Protein AF-A0A2I0NC18-F1 (afdb_monomer)

Radius of gyration: 15.77 Å; Cα contacts (8 Å, |Δi|>4): 149; chains: 1; bounding box: 39×38×42 Å

pLDDT: mean 94.86, std 3.62, range [79.69, 97.94]

Nearest PDB structures (foldseek):
  3bfj-assembly1_A  TM=9.612E-01  e=1.359E-07  Klebsiella pneumoniae
  7qni-assembly1_AAA  TM=9.564E-01  e=8.545E-07  Escherichia coli str. K-12 substr. MG1655
  2bl4-assembly1_A  TM=9.543E-01  e=1.630E-06  Escherichia coli
  7qnj-assembly1_BBB  TM=9.563E-01  e=1.630E-06  Escherichia coli str. K-12 substr. MG1655
  7qnf-assembly1_AAA  TM=9.568E-01  e=1.893E-06  Escherichia coli str. K-12 substr. MG1655

Foldseek 3Di:
DVVVVVVVVVVVVVVVVVCVVPPDDLLQLLLVLCCVPPVDDSVLSSLQLVLLSLVLCLVPQLQVLLVLLVVVVDDCPPHDSSVSSVSSSVVSVVVCVVVVRDNAPVVVVDDLVCLLVSLVSSLPPPSCVVDSDRDDSVNSSVSNVVRD

Mean predicted aligned error: 3.23 Å

Sequence (148 aa):
NINVRKTICEAGILASLALKFGSQGLAYAIAMVIKSVYGINQALAMSVILPYVMEFNLTTSANKLVFISKAFGDNISDISVVEAAIKAIENVRKISIENNIPQRLNELNIAEEDLLKIAKIARNYEFLHNLPRPVSREDILTILSSAY

Structure (mmCIF, N/CA/C/O backbone):
data_AF-A0A2I0NC18-F1
#
_entry.id   AF-A0A2I0NC18-F1
#
loop_
_atom_site.group_PDB
_atom_site.id
_atom_site.type_symbol
_atom_site.label_atom_id
_atom_site.label_alt_id
_atom_site.label_comp_id
_atom_site.label_asym_id
_atom_site.label_entity_id
_atom_site.label_seq_id
_atom_site.pdbx_PDB_ins_code
_atom_site.Cartn_x
_atom_site.Cartn_y
_atom_site.Cartn_z
_atom_site.occupancy
_atom_site.B_iso_or_equiv
_atom_site.auth_seq_id
_atom_site.auth_comp_id
_atom_site.auth_asym_id
_atom_site.auth_atom_id
_atom_site.pdbx_PDB_model_num
ATOM 1 N N . ASN A 1 1 ? 14.711 -19.741 9.484 1.00 86.38 1 ASN A N 1
ATOM 2 C CA . ASN A 1 1 ? 15.818 -19.683 8.506 1.00 86.38 1 ASN A CA 1
ATOM 3 C C . ASN A 1 1 ? 16.608 -18.387 8.726 1.00 86.38 1 ASN A C 1
ATOM 5 O O . ASN A 1 1 ? 16.006 -17.323 8.656 1.00 86.38 1 ASN A O 1
ATOM 9 N N . ILE A 1 2 ? 17.896 -18.455 9.094 1.00 92.75 2 ILE A N 1
ATOM 10 C CA . ILE A 1 2 ? 18.689 -17.261 9.460 1.00 92.75 2 ILE A CA 1
ATOM 11 C C . ILE A 1 2 ? 19.029 -16.374 8.257 1.00 92.75 2 ILE A C 1
ATOM 13 O O . ILE A 1 2 ? 18.997 -15.154 8.387 1.00 92.75 2 ILE A O 1
ATOM 17 N N . A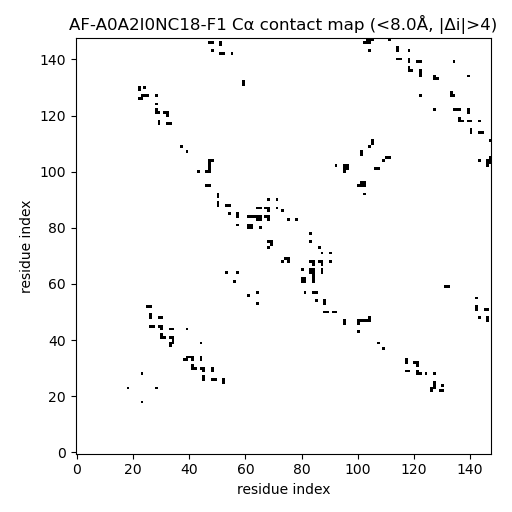SN A 1 3 ? 19.251 -16.976 7.086 1.00 95.12 3 ASN A N 1
ATOM 18 C CA . ASN A 1 3 ? 19.546 -16.243 5.857 1.00 95.12 3 ASN A CA 1
ATOM 19 C C . ASN A 1 3 ? 18.348 -15.388 5.436 1.00 95.12 3 ASN A C 1
ATOM 21 O O . ASN A 1 3 ? 18.509 -14.204 5.177 1.00 95.12 3 ASN A O 1
ATOM 25 N N . VAL A 1 4 ? 17.133 -15.947 5.502 1.00 93.75 4 VAL A N 1
ATOM 26 C CA . VAL A 1 4 ? 15.893 -15.200 5.221 1.00 93.75 4 VAL A CA 1
ATOM 27 C C . VAL A 1 4 ? 15.741 -13.995 6.151 1.00 93.75 4 VAL A C 1
ATOM 29 O O . VAL A 1 4 ? 15.440 -12.898 5.694 1.00 93.75 4 VAL A O 1
ATOM 32 N N . ARG A 1 5 ? 15.999 -14.163 7.456 1.00 92.94 5 ARG A N 1
ATOM 33 C CA . ARG A 1 5 ? 15.938 -13.043 8.409 1.00 92.94 5 ARG A CA 1
ATOM 34 C C . ARG A 1 5 ? 16.969 -11.964 8.092 1.00 92.94 5 ARG A C 1
ATOM 36 O O . ARG A 1 5 ? 16.625 -10.791 8.140 1.00 92.94 5 ARG A O 1
ATOM 43 N N . LYS A 1 6 ? 18.197 -12.354 7.736 1.00 96.62 6 LYS A N 1
ATOM 44 C CA . LYS A 1 6 ? 19.245 -11.413 7.325 1.00 96.62 6 LYS A CA 1
ATOM 45 C C . LYS A 1 6 ? 18.803 -10.594 6.108 1.00 96.62 6 LYS A C 1
ATOM 47 O O . LYS A 1 6 ? 18.863 -9.371 6.164 1.00 96.62 6 LYS A O 1
ATOM 52 N N . THR A 1 7 ? 18.274 -11.246 5.073 1.00 96.00 7 THR A N 1
ATOM 53 C CA . THR A 1 7 ? 17.771 -10.569 3.869 1.00 96.00 7 THR A CA 1
ATOM 54 C C . THR A 1 7 ? 16.607 -9.624 4.175 1.00 96.00 7 THR A C 1
ATOM 56 O O . THR A 1 7 ? 16.586 -8.505 3.674 1.00 96.00 7 THR A O 1
ATOM 59 N N . ILE A 1 8 ? 15.663 -10.021 5.038 1.00 94.50 8 ILE A N 1
ATOM 60 C CA . ILE A 1 8 ? 14.557 -9.143 5.461 1.00 94.50 8 ILE A CA 1
ATOM 61 C C . ILE A 1 8 ? 15.087 -7.922 6.228 1.00 94.50 8 ILE A C 1
ATOM 63 O O . ILE A 1 8 ? 14.620 -6.806 6.002 1.00 94.50 8 ILE A O 1
ATOM 67 N N . CYS A 1 9 ? 16.076 -8.101 7.108 1.00 96.06 9 CYS A N 1
ATOM 68 C CA . CYS A 1 9 ? 16.709 -6.986 7.813 1.00 96.06 9 CYS A CA 1
ATOM 69 C C . CYS A 1 9 ? 17.409 -6.020 6.846 1.00 96.06 9 CYS A C 1
ATOM 71 O O . CYS A 1 9 ? 17.217 -4.810 6.954 1.00 96.06 9 CYS A O 1
ATOM 73 N N . GLU A 1 10 ? 18.177 -6.536 5.886 1.00 96.62 10 GLU A N 1
ATOM 74 C CA . GLU A 1 10 ? 18.833 -5.728 4.849 1.00 96.62 10 GLU A CA 1
ATOM 75 C C . GLU A 1 10 ? 17.804 -4.954 4.013 1.00 96.62 10 GLU A C 1
ATOM 77 O O . GLU A 1 10 ? 17.944 -3.744 3.827 1.00 96.62 10 GLU A O 1
ATOM 82 N N . ALA A 1 11 ? 16.721 -5.615 3.593 1.00 94.94 11 ALA A N 1
ATOM 83 C CA . ALA A 1 11 ? 15.621 -4.979 2.874 1.00 94.94 11 ALA A CA 1
ATOM 84 C C . ALA A 1 11 ? 14.965 -3.853 3.692 1.00 94.94 11 ALA A C 1
ATOM 86 O O . ALA A 1 11 ? 14.735 -2.763 3.168 1.00 94.94 11 ALA A O 1
ATOM 87 N N . GLY A 1 12 ? 14.716 -4.075 4.987 1.00 94.62 12 GLY A N 1
ATOM 88 C CA . GLY A 1 12 ? 14.152 -3.061 5.882 1.00 94.62 12 GLY A CA 1
ATOM 89 C C . GLY A 1 12 ? 15.051 -1.829 6.042 1.00 94.62 12 GLY A C 1
ATOM 90 O O . GLY A 1 12 ? 14.558 -0.696 6.058 1.00 94.62 12 GLY A O 1
ATOM 91 N N . ILE A 1 13 ? 16.373 -2.026 6.103 1.00 96.00 13 ILE A N 1
ATOM 92 C CA . ILE A 1 13 ? 17.351 -0.930 6.167 1.00 96.00 13 ILE A CA 1
ATOM 93 C C . ILE A 1 13 ? 17.332 -0.122 4.867 1.00 96.00 13 ILE A C 1
ATOM 95 O O . ILE A 1 13 ? 17.241 1.106 4.912 1.00 96.00 13 ILE A O 1
ATOM 99 N N . LEU A 1 14 ? 17.371 -0.795 3.713 1.00 95.31 14 LEU A N 1
ATOM 100 C CA . LEU A 1 14 ? 17.335 -0.135 2.405 1.00 95.31 14 LEU A CA 1
ATOM 101 C C . LEU A 1 14 ? 16.031 0.645 2.197 1.00 95.31 14 LEU A C 1
ATOM 103 O O . LEU A 1 14 ? 16.070 1.791 1.750 1.00 95.31 14 LEU A O 1
ATOM 107 N N . ALA A 1 15 ? 14.889 0.073 2.589 1.00 92.62 15 ALA A N 1
ATOM 108 C CA . ALA A 1 15 ? 13.597 0.753 2.535 1.00 92.62 15 ALA A CA 1
ATOM 109 C C . ALA A 1 15 ? 13.571 2.005 3.429 1.00 92.62 15 ALA A C 1
ATOM 111 O O . ALA A 1 15 ? 13.123 3.068 3.000 1.00 92.62 15 ALA A O 1
ATOM 112 N N . SER A 1 16 ? 14.113 1.912 4.647 1.00 91.62 16 SER A N 1
ATOM 113 C CA . SER A 1 16 ? 14.201 3.0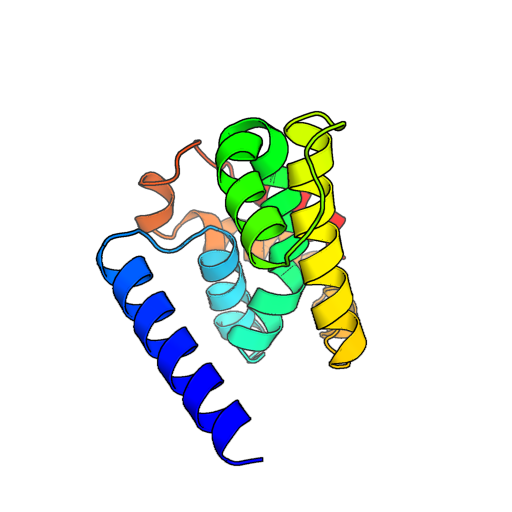51 5.573 1.00 91.62 16 SER A CA 1
ATOM 114 C C . SER A 1 16 ? 15.110 4.161 5.038 1.00 91.62 16 SER A C 1
ATOM 116 O O . SER A 1 16 ? 14.786 5.343 5.153 1.00 91.62 16 SER A O 1
ATOM 118 N N . LEU A 1 17 ? 16.231 3.794 4.411 1.00 94.50 17 LEU A N 1
ATOM 119 C CA . LEU A 1 17 ? 17.132 4.747 3.770 1.00 94.50 17 LEU A CA 1
ATOM 120 C C . LEU A 1 17 ? 16.453 5.452 2.589 1.00 94.50 17 LEU A C 1
ATOM 122 O O . LEU A 1 17 ? 16.543 6.672 2.477 1.00 94.50 17 LEU A O 1
ATOM 126 N N . ALA A 1 18 ? 15.725 4.710 1.751 1.00 91.50 18 ALA A N 1
ATOM 127 C CA . ALA A 1 18 ? 14.957 5.279 0.647 1.00 91.50 18 ALA A CA 1
ATOM 128 C C . ALA A 1 18 ? 13.881 6.258 1.146 1.00 91.50 18 ALA A C 1
ATOM 130 O O . ALA A 1 18 ? 13.756 7.356 0.607 1.00 91.50 18 ALA A O 1
ATOM 131 N N . LEU A 1 19 ? 13.155 5.911 2.215 1.00 88.06 19 LEU A N 1
ATOM 132 C CA . LEU A 1 19 ? 12.148 6.788 2.824 1.00 88.06 19 LEU A CA 1
ATOM 133 C C . LEU A 1 19 ? 12.747 8.070 3.408 1.00 88.06 19 LEU A C 1
ATOM 135 O O . LEU A 1 19 ? 12.091 9.105 3.369 1.00 88.06 19 LEU A O 1
ATOM 139 N N . LYS A 1 20 ? 13.987 8.028 3.911 1.00 87.44 20 LYS A N 1
ATOM 140 C CA . LYS A 1 20 ? 14.684 9.217 4.426 1.00 87.44 20 LYS A CA 1
ATOM 141 C C . LYS A 1 20 ? 14.953 10.261 3.337 1.00 87.44 20 LYS A C 1
ATOM 143 O O . LYS A 1 20 ? 14.930 11.452 3.628 1.00 87.44 20 LYS A O 1
ATOM 148 N N . PHE A 1 21 ? 15.235 9.817 2.114 1.00 85.88 21 PHE A N 1
ATOM 149 C CA . PHE A 1 21 ? 15.464 10.702 0.964 1.00 85.88 21 PHE A CA 1
ATOM 150 C C . PHE A 1 21 ? 14.201 10.948 0.129 1.00 85.88 21 PHE A C 1
ATOM 152 O O . PHE A 1 21 ? 14.197 11.816 -0.741 1.00 85.88 21 PHE A O 1
ATOM 159 N N . GLY A 1 22 ? 13.143 10.181 0.378 1.00 83.56 22 GLY A N 1
ATOM 160 C CA . GLY A 1 22 ? 11.825 10.358 -0.209 1.00 83.56 22 GLY A CA 1
ATOM 161 C C . GLY A 1 22 ? 10.858 11.092 0.719 1.00 83.56 22 GLY A C 1
ATOM 162 O O . GLY A 1 22 ? 11.234 11.703 1.715 1.00 83.56 22 GLY A O 1
ATOM 163 N N . SER A 1 23 ? 9.574 11.008 0.380 1.00 79.81 23 SER A N 1
ATOM 164 C CA . SER A 1 23 ? 8.480 11.443 1.245 1.00 79.81 23 SER A CA 1
ATOM 165 C C . SER A 1 23 ? 7.556 10.268 1.539 1.00 79.81 23 SER A C 1
ATOM 167 O O . SER A 1 23 ? 7.480 9.315 0.759 1.00 79.81 23 SER A O 1
ATOM 169 N N . GLN A 1 24 ? 6.849 10.339 2.665 1.00 85.69 24 GLN A N 1
ATOM 170 C CA . GLN A 1 24 ? 5.822 9.359 2.993 1.00 85.69 24 GLN A CA 1
ATOM 171 C C . GLN A 1 24 ? 4.654 9.475 2.008 1.00 85.69 24 GLN A C 1
ATOM 173 O O . GLN A 1 24 ? 4.264 10.565 1.592 1.00 85.69 24 GLN A O 1
ATOM 178 N N . GLY A 1 25 ? 4.106 8.329 1.611 1.00 91.12 25 GLY A N 1
ATOM 179 C CA . GLY A 1 25 ? 3.049 8.260 0.606 1.00 91.12 25 GLY A CA 1
ATOM 180 C C . GLY A 1 25 ? 1.636 8.371 1.178 1.00 91.12 25 GLY A C 1
ATOM 181 O O . GLY A 1 25 ? 1.409 8.347 2.389 1.00 91.12 25 GLY A O 1
ATOM 182 N N . LEU A 1 26 ? 0.655 8.390 0.276 1.00 94.62 26 LEU A N 1
ATOM 183 C CA . LEU A 1 26 ? -0.766 8.419 0.624 1.00 94.62 26 LEU A CA 1
ATOM 184 C C . LEU A 1 26 ? -1.212 7.207 1.466 1.00 94.62 26 LEU A C 1
ATOM 186 O O . LEU A 1 26 ? -1.975 7.369 2.416 1.00 94.62 26 LEU A O 1
ATOM 190 N N . ALA A 1 27 ? -0.687 6.010 1.180 1.00 95.69 27 ALA A N 1
ATOM 191 C CA . ALA A 1 27 ? -0.978 4.803 1.962 1.00 95.69 27 ALA A CA 1
ATOM 192 C C . ALA A 1 27 ? -0.574 4.954 3.441 1.00 95.69 27 ALA A C 1
ATOM 194 O O . ALA A 1 27 ? -1.310 4.539 4.334 1.00 95.69 27 ALA A O 1
ATOM 195 N N . TYR A 1 28 ? 0.564 5.606 3.703 1.00 95.69 28 TYR A N 1
ATOM 196 C CA . TYR A 1 28 ? 1.049 5.873 5.057 1.00 95.69 28 TYR A CA 1
ATOM 197 C C . TYR A 1 28 ? 0.140 6.863 5.799 1.00 95.69 28 TYR A C 1
ATOM 199 O O . TYR A 1 28 ? -0.212 6.622 6.953 1.00 95.69 28 TYR A O 1
ATOM 207 N N . ALA A 1 29 ? -0.292 7.940 5.129 1.00 96.50 29 ALA A N 1
ATOM 208 C CA . ALA A 1 29 ? -1.237 8.907 5.690 1.00 96.50 29 ALA A CA 1
ATOM 209 C C . ALA A 1 29 ? -2.552 8.241 6.118 1.00 96.50 29 ALA A C 1
ATOM 211 O O . ALA A 1 29 ? -2.974 8.400 7.262 1.00 96.50 29 ALA A O 1
ATOM 212 N N . ILE A 1 30 ? -3.164 7.448 5.232 1.00 97.38 30 ILE A N 1
ATOM 213 C CA . ILE A 1 30 ? -4.412 6.729 5.527 1.00 97.38 30 ILE A CA 1
ATOM 214 C C . ILE A 1 30 ? -4.212 5.762 6.703 1.00 97.38 30 ILE A C 1
ATOM 216 O O . ILE A 1 30 ? -5.008 5.753 7.642 1.00 97.38 30 ILE A O 1
ATOM 220 N N . ALA A 1 31 ? -3.116 5.000 6.702 1.00 97.62 31 ALA A N 1
ATOM 221 C CA . ALA A 1 31 ? -2.813 4.044 7.762 1.00 97.62 31 ALA A CA 1
ATOM 222 C C . ALA A 1 31 ? -2.610 4.701 9.139 1.00 97.62 31 ALA A C 1
ATOM 224 O O . ALA A 1 31 ? -3.021 4.134 10.153 1.00 97.62 31 ALA A O 1
ATOM 225 N N . MET A 1 32 ? -2.013 5.898 9.199 1.00 97.31 32 MET A N 1
ATOM 226 C CA . MET A 1 32 ? -1.895 6.652 10.453 1.00 97.31 32 MET A CA 1
ATOM 227 C C . MET A 1 32 ? -3.259 7.065 11.008 1.00 97.31 32 MET A C 1
ATOM 229 O O . MET A 1 32 ? -3.477 6.953 12.215 1.00 97.31 32 MET A O 1
ATOM 233 N N . VAL A 1 33 ? -4.188 7.493 10.147 1.00 97.50 33 VAL A N 1
ATOM 234 C CA . VAL A 1 33 ? -5.552 7.830 10.581 1.00 97.50 33 VAL A CA 1
ATOM 235 C C . VAL A 1 33 ? -6.284 6.593 11.078 1.00 97.50 33 VAL A C 1
ATOM 237 O O . VAL A 1 33 ? -6.860 6.633 12.160 1.00 97.50 33 VAL A O 1
ATOM 240 N N . ILE A 1 34 ? -6.224 5.484 10.337 1.00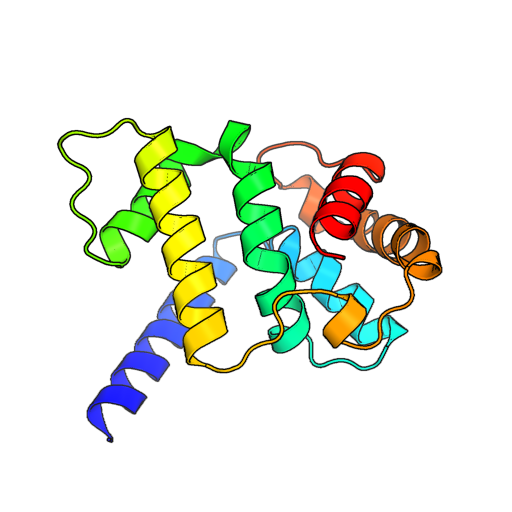 97.56 34 ILE A N 1
ATOM 241 C CA . ILE A 1 34 ? -6.861 4.224 10.743 1.00 97.56 34 ILE A CA 1
ATOM 242 C C . ILE A 1 34 ? -6.338 3.782 12.114 1.00 97.56 34 ILE A C 1
ATOM 244 O O . ILE A 1 34 ? -7.132 3.484 13.005 1.00 97.56 34 ILE A O 1
ATOM 248 N N . LYS A 1 35 ? -5.018 3.830 12.336 1.00 97.19 35 LYS A N 1
ATOM 249 C CA . LYS A 1 35 ? -4.431 3.556 13.654 1.00 97.19 35 LYS A CA 1
ATOM 250 C C . LYS A 1 35 ? -4.959 4.507 14.727 1.00 97.19 35 LYS A C 1
ATOM 252 O O . LYS A 1 35 ? -5.282 4.062 15.822 1.00 97.19 35 LYS A O 1
ATOM 257 N N . SER A 1 36 ? -5.043 5.803 14.430 1.00 96.69 36 SER A N 1
ATOM 258 C CA . SER A 1 36 ? -5.514 6.808 15.388 1.00 96.69 36 SER A CA 1
ATOM 259 C C . SER A 1 36 ? -6.993 6.661 15.751 1.00 96.69 36 SER A C 1
ATOM 261 O O . SER A 1 36 ? -7.361 7.010 16.867 1.00 96.69 36 SER A O 1
ATOM 263 N N . VAL A 1 37 ? -7.840 6.221 14.818 1.00 95.81 37 VAL A N 1
ATOM 264 C CA . VAL A 1 37 ? -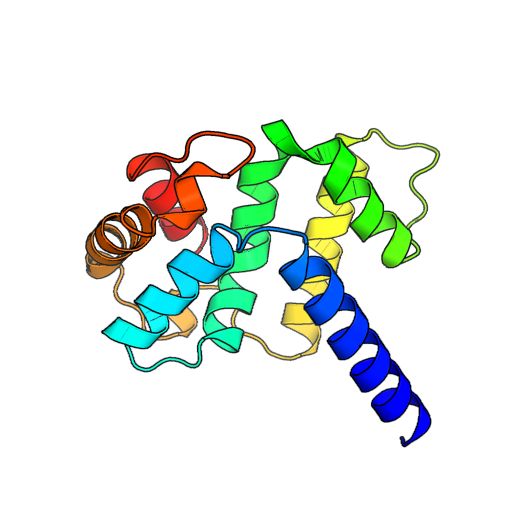9.300 6.150 15.002 1.00 95.81 37 VAL A CA 1
ATOM 265 C C . VAL A 1 37 ? -9.733 4.790 15.554 1.00 95.81 37 VAL A C 1
ATOM 267 O O . VAL A 1 37 ? -10.584 4.745 16.434 1.00 95.81 37 VAL A O 1
ATOM 270 N N . TYR A 1 38 ? -9.131 3.700 15.071 1.00 96.50 38 TYR A N 1
ATOM 271 C CA . TYR A 1 38 ? -9.551 2.324 15.368 1.00 96.50 38 TYR A CA 1
ATOM 272 C C . TYR A 1 38 ? -8.552 1.536 16.225 1.00 96.50 38 TYR A C 1
ATOM 274 O O . TYR A 1 38 ? -8.823 0.398 16.595 1.00 96.50 38 TYR A O 1
ATOM 282 N N . GLY A 1 39 ? -7.361 2.077 16.506 1.00 95.94 39 GLY A N 1
ATOM 283 C CA . GLY 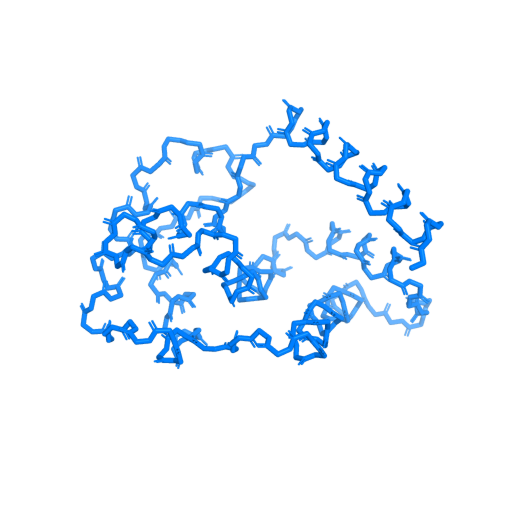A 1 39 ? -6.306 1.346 17.221 1.00 95.94 39 GLY A CA 1
ATOM 284 C C . GLY A 1 39 ? -5.679 0.195 16.420 1.00 95.94 39 GLY A C 1
ATOM 285 O O . GLY A 1 39 ? -4.851 -0.544 16.951 1.00 95.94 39 GLY A O 1
ATOM 286 N N . ILE A 1 40 ? -6.039 0.043 15.142 1.00 96.62 40 ILE A N 1
ATOM 287 C CA . ILE A 1 40 ? -5.505 -0.994 14.254 1.00 96.62 40 ILE A CA 1
ATOM 288 C C . ILE A 1 40 ? -4.011 -0.751 14.012 1.00 96.62 40 ILE A C 1
ATOM 290 O O . ILE A 1 40 ? -3.547 0.385 13.879 1.00 96.62 40 ILE A O 1
ATOM 294 N N . ASN A 1 41 ? -3.233 -1.833 13.929 1.00 96.50 41 ASN A N 1
ATOM 295 C CA . ASN A 1 41 ? -1.812 -1.746 13.620 1.00 96.50 41 ASN A CA 1
ATOM 296 C C . ASN A 1 41 ? -1.587 -1.014 12.281 1.00 96.50 41 ASN A C 1
ATOM 298 O O . ASN A 1 41 ? -2.133 -1.387 11.246 1.00 96.50 41 ASN A O 1
ATOM 302 N N . GLN A 1 42 ? -0.739 0.014 12.293 1.00 96.12 42 GLN A N 1
ATOM 303 C CA . GLN A 1 42 ? -0.482 0.849 11.119 1.00 96.12 42 GLN A CA 1
ATOM 304 C C . GLN A 1 42 ? 0.099 0.070 9.934 1.00 96.12 42 GLN A C 1
ATOM 306 O O . GLN A 1 42 ? -0.277 0.343 8.801 1.00 96.12 42 GLN A O 1
ATOM 311 N N . ALA A 1 43 ? 1.000 -0.889 10.165 1.00 94.81 43 ALA A N 1
ATOM 312 C CA . ALA A 1 43 ? 1.568 -1.691 9.083 1.00 94.81 43 ALA A CA 1
ATOM 313 C C . ALA A 1 43 ? 0.507 -2.605 8.456 1.00 94.81 43 ALA A C 1
ATOM 315 O O . ALA A 1 43 ? 0.478 -2.756 7.237 1.00 94.81 43 ALA A O 1
ATOM 316 N N . LEU A 1 44 ? -0.403 -3.145 9.274 1.00 96.75 44 LEU A N 1
ATOM 317 C CA . LEU A 1 44 ? -1.547 -3.919 8.797 1.00 96.75 44 LEU A CA 1
ATOM 318 C C . LEU A 1 44 ? -2.465 -3.054 7.926 1.00 96.75 44 LEU A C 1
ATOM 320 O O . LEU A 1 44 ? -2.679 -3.380 6.763 1.00 96.75 44 LEU A O 1
ATOM 324 N N . ALA A 1 45 ? -2.919 -1.907 8.442 1.00 97.38 45 ALA A N 1
ATOM 325 C CA . ALA A 1 45 ? -3.765 -0.973 7.695 1.00 97.38 45 ALA A CA 1
ATOM 326 C C . ALA A 1 45 ? -3.100 -0.495 6.390 1.00 97.38 45 ALA A C 1
ATOM 328 O O . ALA A 1 45 ? -3.744 -0.417 5.345 1.00 97.38 45 ALA A O 1
ATOM 329 N N . MET A 1 46 ? -1.792 -0.221 6.433 1.00 96.81 46 MET A N 1
ATOM 330 C CA . MET A 1 46 ? -1.017 0.155 5.252 1.00 96.81 46 MET A CA 1
ATOM 331 C C . MET A 1 46 ? -0.952 -0.979 4.224 1.00 96.81 46 MET A C 1
ATOM 333 O O . MET A 1 46 ? -1.056 -0.712 3.033 1.00 96.81 46 MET A O 1
ATOM 337 N N . SER A 1 47 ? -0.808 -2.230 4.667 1.00 96.88 47 SER A N 1
ATOM 338 C CA . SER A 1 47 ? -0.748 -3.395 3.774 1.00 96.88 47 SER A CA 1
ATOM 339 C C . SER A 1 47 ? -2.069 -3.613 3.033 1.00 96.88 47 SER A C 1
ATOM 341 O O . SER A 1 47 ? -2.045 -3.923 1.845 1.00 96.88 47 SER A O 1
ATOM 343 N N . VAL A 1 48 ? -3.206 -3.377 3.700 1.00 97.62 48 VAL A N 1
ATOM 344 C CA . VAL A 1 48 ? -4.539 -3.458 3.078 1.00 97.62 48 VAL A CA 1
ATOM 345 C C . VAL A 1 48 ? -4.733 -2.358 2.035 1.00 97.62 48 VAL A C 1
ATOM 347 O O . VAL A 1 48 ? -5.202 -2.626 0.933 1.00 97.62 48 VAL A O 1
ATOM 350 N N . ILE A 1 49 ? -4.351 -1.114 2.345 1.00 97.56 49 ILE A N 1
ATOM 351 C CA . ILE A 1 49 ? -4.632 0.027 1.459 1.00 97.56 49 ILE A CA 1
ATOM 352 C C . ILE A 1 49 ? -3.636 0.171 0.297 1.00 97.56 49 ILE A C 1
ATOM 354 O O . ILE A 1 49 ? -3.948 0.802 -0.714 1.00 97.56 49 ILE A O 1
ATOM 358 N N . LEU A 1 50 ? -2.426 -0.385 0.427 1.00 97.31 50 LEU A N 1
ATOM 359 C CA . LEU A 1 50 ? -1.329 -0.166 -0.518 1.00 97.31 50 LEU A CA 1
ATOM 360 C C . LEU A 1 50 ? -1.681 -0.526 -1.975 1.00 97.31 50 LEU A C 1
ATOM 362 O O . LEU A 1 50 ? -1.431 0.324 -2.833 1.00 97.31 50 LEU A O 1
ATOM 366 N N . PRO A 1 51 ? -2.293 -1.688 -2.292 1.00 97.56 51 PRO A N 1
ATOM 367 C CA . PRO A 1 51 ? -2.661 -2.021 -3.669 1.00 97.56 51 PRO A CA 1
ATOM 368 C C . PRO A 1 51 ? -3.593 -0.987 -4.311 1.00 97.56 51 PRO A C 1
ATOM 370 O O . PRO A 1 51 ? -3.358 -0.561 -5.437 1.00 97.56 51 PRO A O 1
ATOM 373 N N . TYR A 1 52 ? -4.592 -0.505 -3.570 1.00 97.81 52 TYR A N 1
ATOM 374 C CA . TYR A 1 52 ? -5.559 0.485 -4.058 1.00 97.81 52 TYR A CA 1
ATOM 375 C C . TYR A 1 52 ? -4.908 1.856 -4.299 1.00 97.81 52 TYR A C 1
ATOM 377 O O . TYR A 1 52 ? -5.223 2.556 -5.262 1.00 97.81 52 TYR A O 1
ATOM 385 N N . VAL A 1 53 ? -3.934 2.236 -3.465 1.00 96.25 53 VAL A N 1
ATOM 386 C CA . VAL A 1 53 ? -3.123 3.444 -3.693 1.00 96.25 53 VAL A CA 1
ATOM 387 C C . VAL A 1 53 ? -2.206 3.279 -4.910 1.00 96.25 53 VAL A C 1
ATOM 389 O O . VAL A 1 53 ? -1.972 4.247 -5.636 1.00 96.25 53 VAL A O 1
ATOM 392 N N . MET A 1 54 ? -1.672 2.081 -5.160 1.00 96.19 54 MET A N 1
ATOM 393 C CA . MET A 1 54 ? -0.884 1.811 -6.366 1.00 96.19 54 MET A CA 1
ATOM 394 C C . MET A 1 54 ? -1.750 1.890 -7.632 1.00 96.19 54 MET A C 1
ATOM 396 O O . MET A 1 54 ? -1.319 2.511 -8.600 1.00 96.19 54 MET A O 1
ATOM 400 N N . GLU A 1 55 ? -2.975 1.354 -7.602 1.00 96.25 55 GLU A N 1
ATOM 401 C CA . GLU A 1 55 ? -3.957 1.459 -8.694 1.00 96.25 55 GLU A CA 1
ATOM 402 C C . GLU A 1 55 ? -4.286 2.918 -9.016 1.00 96.25 55 GLU A C 1
ATOM 404 O O . GLU A 1 55 ? -4.185 3.342 -10.168 1.00 96.25 55 GLU A O 1
ATOM 409 N N . PHE A 1 56 ? -4.572 3.727 -7.993 1.00 94.69 56 PHE A N 1
ATOM 410 C CA . PHE A 1 56 ? -4.785 5.168 -8.155 1.00 94.69 56 PHE A CA 1
ATOM 411 C C . PHE A 1 56 ? -3.590 5.863 -8.836 1.00 94.69 56 PHE A C 1
ATOM 413 O O . PHE A 1 56 ? -3.755 6.747 -9.683 1.00 94.69 56 PHE A O 1
ATOM 420 N N . ASN A 1 57 ? -2.372 5.427 -8.508 1.00 93.00 57 ASN A N 1
ATOM 421 C CA . ASN A 1 57 ? -1.135 5.971 -9.055 1.00 93.00 57 ASN A CA 1
ATOM 422 C C . ASN A 1 57 ? -0.739 5.404 -10.428 1.00 93.00 57 ASN A C 1
ATOM 424 O O . ASN A 1 57 ? 0.254 5.875 -10.986 1.00 93.00 57 ASN A O 1
ATOM 428 N N . LEU A 1 58 ? -1.487 4.464 -11.022 1.00 93.38 58 LEU A N 1
ATOM 429 C CA . LEU A 1 58 ? -1.189 3.951 -12.370 1.00 93.38 58 LEU A CA 1
ATOM 430 C C . LEU A 1 58 ? -1.122 5.087 -13.397 1.00 93.38 58 LEU A C 1
ATOM 432 O O . LEU A 1 58 ? -0.185 5.162 -14.187 1.00 93.38 58 LEU A O 1
ATOM 436 N N . THR A 1 59 ? -2.061 6.030 -13.326 1.00 89.00 59 THR A N 1
ATOM 437 C CA . THR A 1 59 ? -2.144 7.157 -14.270 1.00 89.00 59 THR A CA 1
ATOM 438 C C . THR A 1 59 ? -0.958 8.121 -14.201 1.00 89.00 59 THR A C 1
ATOM 440 O O . THR A 1 59 ? -0.638 8.765 -15.194 1.00 89.00 59 THR A O 1
ATOM 443 N N . THR A 1 60 ? -0.286 8.231 -13.051 1.00 90.62 60 THR A N 1
ATOM 444 C CA . THR A 1 60 ? 0.781 9.225 -12.831 1.00 90.62 60 THR A CA 1
ATOM 445 C C . THR A 1 60 ? 2.167 8.616 -12.697 1.00 90.62 60 THR A C 1
ATOM 447 O O . THR A 1 60 ? 3.170 9.291 -12.918 1.00 90.62 60 THR A O 1
ATOM 450 N N . SER A 1 61 ? 2.237 7.348 -12.296 1.00 92.25 61 SER A N 1
ATOM 451 C CA . SER A 1 61 ? 3.460 6.714 -11.814 1.00 92.25 61 SER A CA 1
ATOM 452 C C . SER A 1 61 ? 3.651 5.290 -12.339 1.00 92.25 61 SER A C 1
ATOM 454 O O . SER A 1 61 ? 4.507 4.587 -11.805 1.00 92.25 61 SER A O 1
ATOM 456 N N . ALA A 1 62 ? 2.943 4.864 -13.399 1.00 94.44 62 ALA A N 1
ATOM 457 C CA . ALA A 1 62 ? 3.135 3.538 -14.006 1.00 94.44 62 ALA A CA 1
ATOM 458 C C . ALA A 1 62 ? 4.617 3.228 -14.278 1.00 94.44 62 ALA A C 1
ATOM 460 O O . ALA A 1 62 ? 5.115 2.202 -13.828 1.00 94.44 62 ALA A O 1
ATOM 461 N N . ASN A 1 63 ? 5.367 4.166 -14.873 1.00 94.88 63 ASN A N 1
ATOM 462 C CA . ASN A 1 63 ? 6.812 4.022 -15.114 1.00 94.88 63 ASN A CA 1
ATOM 463 C C . ASN A 1 63 ? 7.619 3.686 -13.846 1.00 94.88 63 ASN A C 1
ATOM 465 O O . ASN A 1 63 ? 8.601 2.952 -13.915 1.00 94.88 63 ASN A O 1
ATOM 469 N N . LYS A 1 64 ? 7.218 4.217 -12.681 1.00 93.62 64 LYS A N 1
ATOM 470 C CA . LYS A 1 64 ? 7.870 3.919 -11.397 1.00 93.62 64 LYS A CA 1
ATOM 471 C C . LYS A 1 64 ? 7.447 2.553 -10.854 1.00 93.62 64 LYS A C 1
ATOM 473 O O . LYS A 1 64 ? 8.283 1.833 -10.318 1.00 93.62 64 LYS A O 1
ATOM 478 N N . LEU A 1 65 ? 6.178 2.181 -11.023 1.00 95.31 65 LEU A N 1
ATOM 479 C CA . LEU A 1 65 ? 5.652 0.877 -10.608 1.00 95.31 65 LEU A CA 1
ATOM 480 C C . LEU A 1 65 ? 6.286 -0.283 -11.390 1.00 95.31 65 LEU A C 1
ATOM 482 O O . LEU A 1 65 ? 6.475 -1.358 -10.828 1.00 95.31 65 LEU A O 1
ATOM 486 N N . VAL A 1 66 ? 6.725 -0.058 -12.633 1.00 96.38 66 VAL A N 1
ATOM 487 C CA . VAL A 1 66 ? 7.482 -1.059 -13.407 1.00 96.38 66 VAL A CA 1
ATOM 488 C C . VAL A 1 66 ? 8.735 -1.548 -12.666 1.00 96.38 66 VAL A C 1
ATOM 490 O O . VAL A 1 66 ? 9.071 -2.727 -12.752 1.00 96.38 66 VAL A O 1
ATOM 493 N N . PHE A 1 67 ? 9.423 -0.692 -11.898 1.00 95.94 67 PHE A N 1
ATOM 494 C CA . PHE A 1 67 ? 10.589 -1.129 -11.117 1.00 95.94 67 PHE A CA 1
ATOM 495 C C . PHE A 1 67 ? 10.229 -2.141 -10.029 1.00 95.94 67 PHE A C 1
ATOM 497 O O . PHE A 1 67 ? 11.048 -2.999 -9.712 1.00 95.94 67 PHE A O 1
ATOM 504 N N . ILE A 1 68 ? 9.010 -2.072 -9.491 1.00 96.12 68 ILE A N 1
ATOM 505 C CA . ILE A 1 68 ? 8.514 -3.034 -8.505 1.00 96.12 68 ILE A CA 1
ATOM 506 C C . ILE A 1 68 ? 8.293 -4.392 -9.182 1.00 96.12 68 ILE A C 1
ATOM 508 O O . ILE A 1 68 ? 8.773 -5.401 -8.681 1.00 96.12 68 ILE A O 1
ATOM 512 N N . SER A 1 69 ? 7.659 -4.419 -10.359 1.00 95.75 69 SER A N 1
ATOM 513 C CA . SER A 1 69 ? 7.488 -5.648 -11.154 1.00 95.75 69 SER A CA 1
ATOM 514 C C . SER A 1 69 ? 8.836 -6.284 -11.534 1.00 95.75 69 SER A C 1
ATOM 516 O O . SER A 1 69 ? 9.051 -7.478 -11.329 1.00 95.75 69 SER A O 1
ATOM 518 N N . LYS A 1 70 ? 9.815 -5.469 -11.957 1.00 96.12 70 LYS A N 1
ATOM 519 C CA . LYS A 1 70 ? 11.197 -5.935 -12.179 1.00 96.12 70 LYS A CA 1
ATOM 520 C C . LYS A 1 70 ? 11.829 -6.519 -10.914 1.00 96.12 70 LYS A C 1
ATOM 522 O O . LYS A 1 70 ? 12.507 -7.537 -10.998 1.00 96.12 70 LYS A O 1
ATOM 527 N N . ALA A 1 71 ? 11.618 -5.895 -9.753 1.00 95.00 71 ALA A N 1
ATOM 528 C CA . ALA A 1 71 ? 12.136 -6.390 -8.477 1.00 95.00 71 ALA A CA 1
ATOM 529 C C . ALA A 1 71 ? 11.488 -7.720 -8.047 1.00 95.00 71 ALA A C 1
ATOM 531 O O . ALA A 1 71 ? 12.145 -8.522 -7.389 1.00 95.00 71 ALA A O 1
ATOM 532 N N . PHE A 1 72 ? 10.244 -7.980 -8.463 1.00 94.62 72 PHE A N 1
ATOM 533 C CA . PHE A 1 72 ? 9.587 -9.282 -8.310 1.00 94.62 72 PHE A CA 1
ATOM 534 C C . PHE A 1 72 ? 10.076 -10.349 -9.301 1.00 94.62 72 PHE A C 1
ATOM 536 O O . PHE A 1 72 ? 9.755 -11.523 -9.133 1.00 94.62 72 PHE A O 1
ATOM 543 N N . GLY A 1 73 ? 10.891 -9.973 -10.292 1.00 95.44 73 GLY A N 1
ATOM 544 C CA . GLY A 1 73 ? 11.421 -10.890 -11.301 1.00 95.44 73 GLY A CA 1
ATOM 545 C C . GLY A 1 73 ? 10.451 -11.179 -12.447 1.00 95.44 73 GLY A C 1
ATOM 546 O O . GLY A 1 73 ? 10.640 -12.159 -13.166 1.00 95.44 73 GLY A O 1
ATOM 547 N N . ASP A 1 74 ? 9.424 -10.348 -12.637 1.00 94.81 74 ASP A N 1
ATOM 548 C CA . ASP A 1 74 ? 8.478 -10.526 -13.734 1.00 94.81 74 ASP A CA 1
ATOM 549 C C . ASP A 1 74 ? 9.160 -10.335 -15.097 1.00 94.81 74 ASP A C 1
ATOM 551 O O . ASP A 1 74 ? 9.915 -9.381 -15.314 1.00 94.81 74 ASP A O 1
ATOM 555 N N . ASN A 1 75 ? 8.813 -11.184 -16.070 1.00 94.12 75 ASN A N 1
ATOM 556 C CA . ASN A 1 75 ? 9.103 -10.883 -17.470 1.00 94.12 75 ASN A CA 1
ATOM 557 C C . ASN A 1 75 ? 8.089 -9.852 -17.990 1.00 94.12 75 ASN A C 1
ATOM 559 O O . ASN A 1 75 ? 6.877 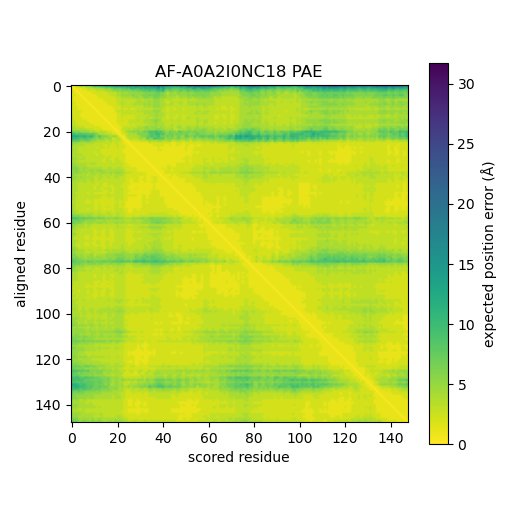-10.108 -18.031 1.00 94.12 75 ASN A O 1
ATOM 563 N N . ILE A 1 76 ? 8.608 -8.687 -18.377 1.00 95.06 76 ILE A N 1
ATOM 564 C CA . ILE A 1 76 ? 7.833 -7.536 -18.853 1.00 95.06 76 ILE A CA 1
ATOM 565 C C . ILE A 1 76 ? 8.273 -7.047 -20.244 1.00 95.06 76 ILE A C 1
ATOM 567 O O . ILE A 1 76 ? 7.950 -5.929 -20.629 1.00 95.06 76 ILE A O 1
ATOM 571 N N . SER A 1 77 ? 9.050 -7.851 -20.972 1.00 92.88 77 SER A N 1
ATOM 572 C CA . SER A 1 77 ? 9.672 -7.455 -22.247 1.00 92.88 77 SER A CA 1
ATOM 573 C C . SER A 1 77 ? 8.644 -7.197 -23.353 1.00 92.88 77 SER A C 1
ATOM 575 O O . SER A 1 77 ? 8.816 -6.278 -24.148 1.00 92.88 77 SER A O 1
ATOM 577 N N . ASP A 1 78 ? 7.565 -7.983 -23.353 1.00 94.94 78 ASP A N 1
ATOM 578 C CA . ASP A 1 78 ? 6.561 -8.027 -24.425 1.00 94.94 78 ASP A CA 1
ATOM 579 C C . ASP A 1 78 ? 5.221 -7.396 -24.016 1.00 94.94 78 ASP A C 1
ATOM 581 O O . ASP A 1 78 ? 4.192 -7.646 -24.641 1.00 94.94 78 ASP A O 1
ATOM 585 N N . ILE A 1 79 ? 5.213 -6.609 -22.938 1.00 96.69 79 ILE A N 1
ATOM 586 C CA . ILE A 1 79 ? 4.007 -5.953 -22.423 1.00 96.69 79 ILE A CA 1
ATOM 587 C C . ILE A 1 79 ? 4.224 -4.449 -22.283 1.00 96.69 79 ILE A C 1
ATOM 589 O O . ILE A 1 79 ? 5.346 -3.951 -22.180 1.00 96.69 79 ILE A O 1
ATOM 593 N N . SER A 1 80 ? 3.125 -3.708 -22.261 1.00 96.94 80 SER A N 1
ATOM 594 C CA . SER A 1 80 ? 3.134 -2.268 -22.043 1.00 96.94 80 SER A CA 1
ATOM 595 C C . SER A 1 80 ? 3.582 -1.899 -20.623 1.00 96.94 80 SER A C 1
ATOM 597 O O . SER A 1 80 ? 3.490 -2.677 -19.672 1.00 96.94 80 SER A O 1
ATOM 599 N N . VAL A 1 81 ? 4.009 -0.643 -20.451 1.00 95.94 81 VAL A N 1
AT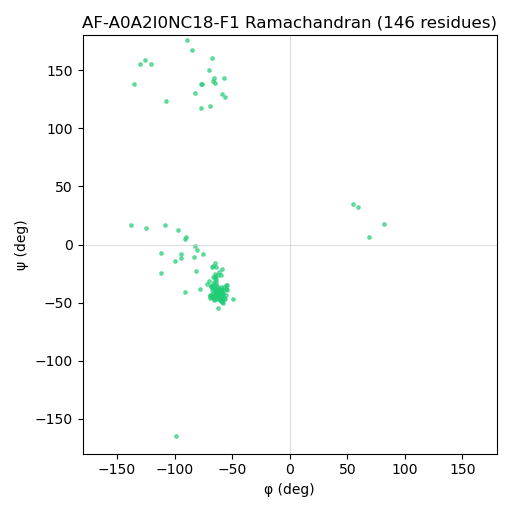OM 600 C CA . VAL A 1 81 ? 4.340 -0.065 -19.135 1.00 95.94 81 VAL A CA 1
ATOM 601 C C . VAL A 1 81 ? 3.179 -0.212 -18.147 1.00 95.94 81 VAL A C 1
ATOM 603 O O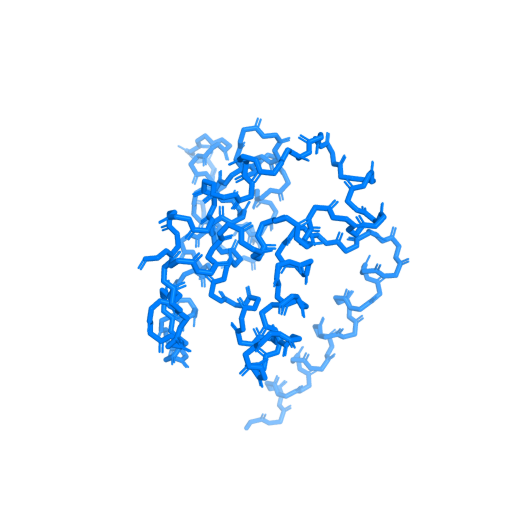 . VAL A 1 81 ? 3.402 -0.479 -16.968 1.00 95.94 81 VAL A O 1
ATOM 606 N N . VAL A 1 82 ? 1.943 -0.030 -18.618 1.00 95.88 82 VAL A N 1
ATOM 607 C CA . VAL A 1 82 ? 0.745 -0.119 -17.776 1.00 95.88 82 VAL A CA 1
ATOM 608 C C . VAL A 1 82 ? 0.508 -1.561 -17.336 1.00 95.88 82 VAL A C 1
ATOM 610 O O . VAL A 1 82 ? 0.294 -1.790 -16.152 1.00 95.88 82 VAL A O 1
ATOM 613 N N . GLU A 1 83 ? 0.632 -2.537 -18.237 1.00 96.81 83 GLU A N 1
ATOM 614 C CA . GLU A 1 83 ? 0.519 -3.961 -17.888 1.00 96.81 83 GLU A CA 1
ATOM 615 C C . GLU A 1 83 ? 1.614 -4.397 -16.905 1.00 96.81 83 GLU A C 1
ATOM 617 O O . GLU A 1 83 ? 1.336 -5.095 -15.933 1.00 96.81 83 GLU A O 1
ATOM 622 N N . ALA A 1 84 ? 2.850 -3.927 -17.088 1.00 97.12 84 ALA A N 1
ATOM 623 C CA . ALA A 1 84 ? 3.937 -4.172 -16.141 1.00 97.12 84 ALA A CA 1
ATOM 624 C C . ALA A 1 84 ? 3.673 -3.531 -14.764 1.00 97.12 84 ALA A C 1
ATOM 626 O O . ALA A 1 84 ? 3.967 -4.121 -13.725 1.00 97.12 84 ALA A O 1
ATOM 627 N N . ALA A 1 85 ? 3.086 -2.334 -14.728 1.00 97.38 85 ALA A N 1
ATOM 628 C CA . ALA A 1 85 ? 2.676 -1.697 -13.480 1.00 97.38 85 ALA A CA 1
ATOM 629 C C . ALA A 1 85 ? 1.518 -2.445 -12.794 1.00 97.38 85 ALA A C 1
ATOM 631 O O . ALA A 1 85 ? 1.512 -2.550 -11.568 1.00 97.38 85 ALA A O 1
ATOM 632 N N . ILE A 1 86 ? 0.577 -3.004 -13.561 1.00 97.38 86 ILE A N 1
ATOM 633 C CA . ILE A 1 86 ? -0.501 -3.857 -13.040 1.00 97.38 86 ILE A CA 1
ATOM 634 C C . ILE A 1 86 ? 0.078 -5.136 -12.425 1.00 97.38 86 ILE A C 1
ATOM 636 O O . ILE A 1 86 ? -0.259 -5.447 -11.285 1.00 97.38 86 ILE A O 1
ATOM 640 N N . LYS A 1 87 ? 1.038 -5.802 -13.085 1.00 97.50 87 LYS A N 1
ATOM 641 C CA . LYS A 1 87 ? 1.743 -6.962 -12.505 1.00 97.50 87 LYS A CA 1
ATOM 642 C C . LYS A 1 87 ? 2.386 -6.652 -11.151 1.00 97.50 87 LYS A C 1
ATOM 644 O O . LYS A 1 87 ? 2.327 -7.466 -10.233 1.00 97.50 87 LYS A O 1
ATOM 649 N N . ALA A 1 88 ? 2.958 -5.456 -10.979 1.00 97.62 88 ALA A N 1
ATOM 650 C CA . ALA A 1 88 ? 3.490 -5.040 -9.680 1.00 97.62 88 ALA A CA 1
ATOM 651 C C . ALA A 1 88 ? 2.409 -5.021 -8.584 1.00 97.62 88 ALA A C 1
ATOM 653 O O . ALA A 1 88 ? 2.665 -5.454 -7.462 1.00 97.62 88 ALA A O 1
ATOM 654 N N . ILE A 1 89 ? 1.211 -4.526 -8.902 1.00 97.75 89 ILE A N 1
ATOM 655 C CA . ILE A 1 89 ? 0.068 -4.468 -7.978 1.00 97.75 89 ILE A CA 1
ATOM 656 C C . ILE A 1 89 ? -0.418 -5.881 -7.652 1.00 97.75 89 ILE A C 1
ATOM 658 O O . ILE A 1 89 ? -0.633 -6.203 -6.483 1.00 97.75 89 ILE A O 1
ATOM 662 N N . GLU A 1 90 ? -0.542 -6.735 -8.667 1.00 97.50 90 GLU A N 1
ATOM 663 C CA . GLU A 1 90 ? -0.928 -8.139 -8.510 1.00 97.50 90 GLU A CA 1
ATOM 664 C C . GLU A 1 90 ? 0.054 -8.897 -7.613 1.00 97.50 90 GLU A C 1
ATOM 666 O O . GLU A 1 90 ? -0.378 -9.615 -6.714 1.00 97.50 90 GLU A O 1
ATOM 671 N N . ASN A 1 91 ? 1.362 -8.681 -7.774 1.00 97.75 91 ASN A N 1
ATOM 672 C CA . ASN A 1 91 ? 2.379 -9.281 -6.912 1.00 97.75 91 ASN A CA 1
ATOM 673 C C . ASN A 1 91 ? 2.263 -8.818 -5.454 1.00 97.75 91 ASN A C 1
ATOM 675 O O . ASN A 1 91 ? 2.361 -9.636 -4.537 1.00 97.75 91 ASN A O 1
ATOM 679 N N . VAL A 1 92 ? 1.985 -7.530 -5.216 1.00 97.38 92 VAL A N 1
ATOM 680 C CA . VAL A 1 92 ? 1.729 -7.021 -3.858 1.00 97.38 92 VAL A CA 1
ATOM 681 C C . VAL A 1 92 ? 0.471 -7.661 -3.260 1.00 97.38 92 VAL A C 1
ATOM 683 O O . VAL A 1 92 ? 0.506 -8.102 -2.110 1.00 97.38 92 VAL A O 1
ATOM 686 N N . ARG A 1 93 ? -0.622 -7.778 -4.030 1.00 97.50 93 ARG A N 1
ATOM 687 C CA . ARG A 1 93 ? -1.849 -8.471 -3.591 1.00 97.50 93 ARG A CA 1
ATOM 688 C C . ARG A 1 93 ? -1.584 -9.946 -3.295 1.00 97.50 93 ARG A C 1
ATOM 690 O O . ARG A 1 93 ? -2.001 -10.439 -2.253 1.00 97.50 93 ARG A O 1
ATOM 697 N N . LYS A 1 94 ? -0.840 -10.636 -4.159 1.00 97.44 94 LYS A N 1
ATOM 698 C CA . LYS A 1 94 ? -0.485 -12.049 -3.997 1.00 97.44 94 LYS A CA 1
ATOM 699 C C . LYS A 1 94 ? 0.270 -12.294 -2.692 1.00 97.44 94 LYS A C 1
ATOM 701 O O . LYS A 1 94 ? -0.145 -13.144 -1.914 1.00 97.44 94 LYS A O 1
ATOM 706 N N . ILE A 1 95 ? 1.308 -11.505 -2.408 1.00 95.81 95 ILE A N 1
ATOM 707 C CA . ILE A 1 95 ? 2.065 -11.614 -1.149 1.00 95.81 95 ILE A CA 1
ATOM 708 C C . ILE A 1 95 ? 1.170 -11.332 0.056 1.00 95.81 95 ILE A C 1
ATOM 710 O O . ILE A 1 95 ? 1.276 -12.014 1.073 1.00 95.81 95 ILE A O 1
ATOM 714 N N . SER A 1 96 ? 0.281 -10.345 -0.053 1.00 96.00 96 SER A N 1
ATOM 715 C CA . SER A 1 96 ? -0.687 -10.024 0.996 1.00 96.00 96 SER A CA 1
ATOM 716 C C . SER A 1 96 ? -1.581 -11.233 1.318 1.00 96.00 96 SER A C 1
ATOM 718 O O . SER A 1 96 ? -1.671 -11.648 2.475 1.00 96.00 96 SER A O 1
ATOM 720 N N . ILE A 1 97 ? -2.145 -11.871 0.287 1.00 97.06 97 ILE A N 1
ATOM 721 C CA . ILE A 1 97 ? -2.994 -13.068 0.406 1.00 97.06 97 ILE A CA 1
ATOM 722 C C . ILE A 1 97 ? -2.210 -14.257 0.977 1.00 97.06 97 ILE A C 1
ATOM 724 O O . ILE A 1 97 ? -2.670 -14.898 1.918 1.00 97.06 97 ILE A O 1
ATOM 728 N N . GLU A 1 98 ? -1.008 -14.531 0.464 1.00 97.06 98 GLU A N 1
ATOM 729 C CA . GLU A 1 98 ? -0.153 -15.637 0.927 1.00 97.06 98 GLU A CA 1
ATOM 730 C C . GLU A 1 98 ? 0.224 -15.520 2.413 1.00 97.06 98 GLU A C 1
ATOM 732 O O . GLU A 1 98 ? 0.461 -16.528 3.078 1.00 97.06 98 GLU A O 1
ATOM 737 N N . ASN A 1 99 ? 0.250 -14.297 2.950 1.00 95.31 99 ASN A N 1
ATOM 738 C CA . ASN A 1 99 ? 0.541 -14.023 4.356 1.00 95.31 99 ASN A CA 1
ATOM 739 C C . ASN A 1 99 ? -0.721 -13.836 5.218 1.00 95.31 99 ASN A C 1
ATOM 741 O O . ASN A 1 99 ? -0.605 -13.416 6.368 1.00 95.31 99 ASN A O 1
ATOM 745 N N . ASN A 1 100 ? -1.908 -14.174 4.699 1.00 96.44 100 ASN A N 1
ATOM 746 C CA . ASN A 1 100 ? -3.199 -14.034 5.388 1.00 96.44 100 ASN A CA 1
ATOM 747 C C . ASN A 1 100 ? -3.463 -12.605 5.891 1.00 96.44 100 ASN A C 1
ATOM 749 O O . ASN A 1 100 ? -4.039 -12.400 6.961 1.00 96.44 100 ASN A O 1
ATOM 753 N N . ILE A 1 101 ? -3.010 -11.607 5.134 1.00 97.00 101 ILE A N 1
ATOM 754 C CA . ILE A 1 101 ? -3.346 -10.213 5.400 1.00 97.00 101 ILE A CA 1
ATOM 755 C C . ILE A 1 101 ? -4.779 -9.974 4.891 1.00 97.00 101 ILE A C 1
ATOM 757 O O . ILE A 1 101 ? -5.112 -10.443 3.800 1.00 97.00 101 ILE A O 1
ATOM 761 N N . PRO A 1 102 ? -5.630 -9.249 5.634 1.00 97.06 102 PRO A N 1
ATOM 762 C CA . PRO A 1 102 ? -6.948 -8.849 5.151 1.00 97.06 102 PRO A CA 1
ATOM 763 C C . PRO A 1 102 ? -6.873 -8.053 3.844 1.00 97.06 102 PRO A C 1
ATOM 765 O O . PRO A 1 102 ? -5.953 -7.258 3.651 1.00 97.06 102 PRO A O 1
ATOM 768 N N . GLN A 1 103 ? -7.824 -8.250 2.932 1.00 97.00 103 GLN A N 1
ATOM 769 C CA . GLN A 1 103 ? -7.788 -7.593 1.612 1.00 97.00 103 GLN A CA 1
ATOM 770 C C . GLN A 1 103 ? -8.699 -6.365 1.523 1.00 97.00 103 GLN A C 1
ATOM 772 O O . GLN A 1 103 ? -8.573 -5.559 0.590 1.00 97.00 103 GLN A O 1
ATOM 777 N N . ARG A 1 104 ? -9.600 -6.217 2.495 1.00 97.44 104 ARG A N 1
ATOM 778 C CA . ARG A 1 104 ? -10.626 -5.179 2.552 1.00 97.44 104 ARG A CA 1
ATOM 779 C C . ARG A 1 104 ? -10.642 -4.469 3.900 1.00 97.44 104 ARG A C 1
ATOM 781 O O . ARG A 1 104 ? -10.216 -5.009 4.919 1.00 97.44 104 ARG A O 1
ATOM 788 N N . LEU A 1 105 ? -11.144 -3.236 3.916 1.00 97.19 105 LEU A N 1
ATOM 789 C CA . LEU A 1 105 ? -11.272 -2.443 5.143 1.00 97.19 105 LEU A CA 1
ATOM 790 C C . LEU A 1 105 ? -12.354 -2.996 6.084 1.00 97.19 105 LEU A C 1
ATOM 792 O O . LEU A 1 105 ? -12.196 -2.908 7.302 1.00 97.19 105 LEU A O 1
ATOM 796 N N . ASN A 1 106 ? -13.419 -3.603 5.552 1.00 96.56 106 ASN A N 1
ATOM 797 C CA . ASN A 1 106 ? -14.468 -4.233 6.363 1.00 96.56 106 ASN A CA 1
ATOM 798 C C . ASN A 1 106 ? -13.957 -5.456 7.153 1.00 96.56 106 ASN A C 1
ATOM 800 O O . ASN A 1 106 ? -14.363 -5.652 8.295 1.00 96.56 106 ASN A O 1
ATOM 804 N N . GLU A 1 107 ? -12.988 -6.207 6.621 1.00 96.88 107 GLU A N 1
ATOM 805 C CA . GLU A 1 107 ? -12.295 -7.300 7.321 1.00 96.88 107 GLU A CA 1
ATOM 806 C C . GLU A 1 107 ? -11.478 -6.800 8.529 1.00 96.88 107 GLU A C 1
ATOM 808 O O . GLU A 1 107 ? -11.156 -7.569 9.435 1.00 96.88 107 GLU A O 1
ATOM 813 N N . LEU A 1 108 ? -11.162 -5.500 8.574 1.00 95.50 108 LEU A N 1
ATOM 814 C CA . LEU A 1 108 ? -10.535 -4.840 9.721 1.00 95.50 108 LEU A CA 1
ATOM 815 C C . LEU A 1 108 ? -11.552 -4.267 10.724 1.00 95.50 108 LEU A C 1
ATOM 817 O O . LEU A 1 108 ? -11.147 -3.598 11.674 1.00 95.50 108 LEU A O 1
ATOM 821 N N . ASN A 1 109 ? -12.852 -4.522 10.537 1.00 94.81 109 ASN A N 1
ATOM 822 C CA . ASN A 1 109 ? -13.954 -3.949 11.319 1.00 94.81 109 ASN A CA 1
ATOM 823 C C . ASN A 1 109 ? -14.016 -2.410 11.263 1.00 94.81 109 ASN A C 1
ATOM 825 O O . ASN A 1 109 ? -14.419 -1.760 12.228 1.00 94.81 109 ASN A O 1
ATOM 829 N N . ILE A 1 110 ? -13.607 -1.820 10.136 1.00 96.38 110 ILE A N 1
ATOM 830 C CA . ILE A 1 110 ? -13.786 -0.389 9.874 1.00 96.38 110 ILE A CA 1
ATOM 831 C C . ILE A 1 110 ? -15.206 -0.170 9.349 1.00 96.38 110 ILE A C 1
ATOM 833 O O . ILE A 1 110 ? -15.643 -0.856 8.424 1.00 96.38 110 ILE A O 1
ATOM 837 N N . ALA A 1 111 ? -15.928 0.786 9.930 1.00 96.25 111 ALA A N 1
ATOM 838 C CA . ALA A 1 111 ? -17.276 1.128 9.497 1.00 96.25 111 ALA A CA 1
ATOM 839 C C . ALA A 1 111 ? -17.240 1.963 8.204 1.00 96.25 111 ALA A C 1
ATOM 841 O O . ALA A 1 111 ? -16.433 2.887 8.074 1.00 96.25 111 ALA A O 1
ATOM 842 N N . GLU A 1 112 ? -18.132 1.670 7.253 1.00 96.75 112 GLU A N 1
ATOM 843 C CA . GLU A 1 112 ? -18.211 2.390 5.968 1.00 96.75 112 GLU A CA 1
ATOM 844 C C . GLU A 1 112 ? -18.486 3.894 6.161 1.00 96.75 112 GLU A C 1
ATOM 846 O O . GLU A 1 112 ? -17.929 4.760 5.486 1.00 96.75 112 GLU A O 1
ATOM 851 N N . GLU A 1 113 ? -19.300 4.225 7.160 1.00 96.50 113 GLU A N 1
ATOM 852 C CA . GLU A 1 113 ? -19.659 5.597 7.539 1.00 96.50 113 GLU A CA 1
ATOM 853 C C . GLU A 1 113 ? -18.447 6.436 7.987 1.00 96.50 113 GLU A C 1
ATOM 855 O O . GLU A 1 113 ? -18.425 7.660 7.811 1.00 96.50 113 GLU A O 1
ATOM 860 N N . ASP A 1 114 ? -17.390 5.795 8.492 1.00 96.81 114 ASP A N 1
ATOM 861 C CA . ASP A 1 114 ? -16.164 6.474 8.910 1.00 96.81 114 ASP A CA 1
ATOM 862 C C . ASP A 1 114 ? -15.197 6.756 7.752 1.00 96.81 114 ASP A C 1
ATOM 864 O O . ASP A 1 114 ? -14.257 7.540 7.927 1.00 96.81 114 ASP A O 1
ATOM 868 N N . LEU A 1 115 ? -15.411 6.206 6.548 1.00 97.56 115 LEU A N 1
ATOM 869 C CA . LEU A 1 115 ? -14.502 6.420 5.413 1.00 97.56 115 LEU A CA 1
ATOM 870 C C . LEU A 1 115 ? -14.361 7.911 5.067 1.00 97.56 115 LEU A C 1
ATOM 872 O O . LEU A 1 115 ? -13.254 8.397 4.819 1.00 97.56 115 LEU A O 1
ATOM 876 N N . LEU A 1 116 ? -15.452 8.681 5.140 1.00 97.50 116 LEU A N 1
ATOM 877 C CA . LEU A 1 116 ? -15.415 10.130 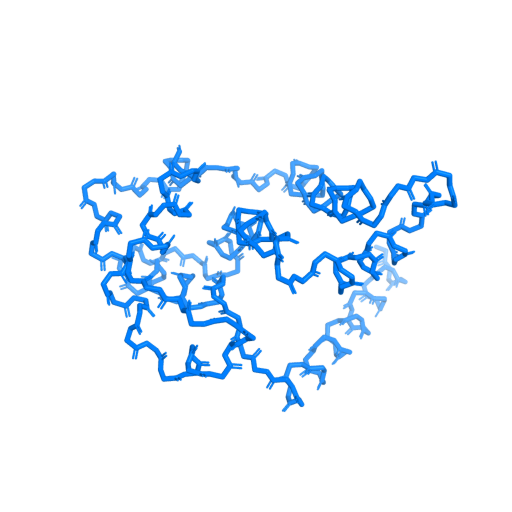4.916 1.00 97.50 116 LEU A CA 1
ATOM 878 C C . LEU A 1 116 ? -14.596 10.860 5.990 1.00 97.50 116 LEU A C 1
ATOM 880 O O . LEU A 1 116 ? -13.872 11.814 5.683 1.00 97.50 116 LEU A O 1
ATOM 884 N N . LYS A 1 117 ? -14.701 10.433 7.252 1.00 97.38 117 LYS A N 1
ATOM 885 C CA . LYS A 1 117 ? -13.909 10.981 8.361 1.00 97.38 117 LYS A CA 1
ATOM 886 C C . LYS A 1 117 ? -12.429 10.662 8.163 1.00 97.38 117 LYS A C 1
ATOM 888 O O . LYS A 1 117 ? -11.600 11.565 8.285 1.00 97.38 117 LYS A O 1
ATOM 893 N N . ILE A 1 118 ? -12.108 9.424 7.785 1.00 97.56 118 ILE A N 1
ATOM 894 C CA . ILE A 1 118 ? -10.739 8.988 7.497 1.00 97.56 118 ILE A CA 1
ATOM 895 C C . ILE A 1 118 ? -10.146 9.824 6.356 1.00 97.56 118 ILE A C 1
ATOM 897 O O . ILE A 1 118 ? -9.062 10.384 6.516 1.00 97.56 118 ILE A O 1
ATOM 901 N N . ALA A 1 119 ? -10.877 9.996 5.250 1.00 97.62 119 ALA A N 1
ATOM 902 C CA . ALA A 1 119 ? -10.439 10.800 4.109 1.00 97.62 119 ALA A CA 1
ATOM 903 C C . ALA A 1 119 ? -10.158 12.266 4.484 1.00 97.62 119 ALA A C 1
ATOM 905 O O . ALA A 1 119 ? -9.136 12.827 4.083 1.00 97.62 119 ALA A O 1
ATOM 906 N N . LYS A 1 120 ? -11.042 12.885 5.283 1.00 97.00 120 LYS A N 1
ATOM 907 C CA . LYS A 1 120 ? -10.879 14.272 5.757 1.00 97.00 120 LYS A CA 1
ATOM 908 C C . LYS A 1 120 ? -9.611 14.447 6.589 1.00 97.00 120 LYS A C 1
ATOM 910 O O . LYS A 1 120 ? -8.859 15.383 6.345 1.00 97.00 120 LYS A O 1
ATOM 915 N N . ILE A 1 121 ? -9.375 13.560 7.557 1.00 96.94 121 ILE A N 1
ATOM 916 C CA . ILE A 1 121 ? -8.198 13.649 8.432 1.00 96.94 121 ILE A CA 1
ATOM 917 C C . ILE A 1 121 ? -6.927 13.353 7.630 1.00 96.94 121 ILE A C 1
ATOM 919 O O . ILE A 1 121 ? -5.950 14.089 7.745 1.00 96.94 121 ILE A O 1
ATOM 923 N N . ALA A 1 122 ? -6.949 12.327 6.771 1.00 96.56 122 ALA A N 1
ATOM 924 C CA . ALA A 1 122 ? -5.785 11.926 5.988 1.00 96.56 122 ALA A CA 1
ATOM 925 C C . ALA A 1 122 ? -5.315 13.050 5.056 1.00 96.56 122 ALA A C 1
ATOM 927 O O . ALA A 1 122 ? -4.114 13.281 4.937 1.00 96.56 122 ALA A O 1
ATOM 928 N N . ARG A 1 123 ? -6.239 13.806 4.447 1.00 95.69 123 ARG A N 1
ATOM 929 C CA . ARG A 1 123 ? -5.881 14.927 3.568 1.00 95.69 123 ARG A CA 1
ATOM 930 C C . ARG A 1 123 ? -5.091 16.034 4.278 1.00 95.69 123 ARG A C 1
ATOM 932 O O . ARG A 1 123 ? -4.361 16.761 3.606 1.00 95.69 123 ARG A O 1
ATOM 939 N N . ASN A 1 124 ? -5.202 16.158 5.598 1.00 94.75 124 ASN A N 1
ATOM 940 C CA . ASN A 1 124 ? -4.551 17.226 6.359 1.00 94.75 124 ASN A CA 1
ATOM 941 C C . ASN A 1 124 ? -3.068 16.958 6.662 1.00 94.75 124 ASN A C 1
ATOM 943 O O . ASN A 1 124 ? -2.404 17.832 7.211 1.00 94.75 124 ASN A O 1
ATOM 947 N N . TYR A 1 125 ? -2.522 15.788 6.311 1.00 93.69 125 TYR A N 1
ATOM 948 C CA . TYR A 1 125 ? -1.090 15.540 6.474 1.00 93.69 125 TYR A CA 1
ATOM 949 C C . TYR A 1 125 ? -0.258 16.387 5.501 1.00 93.69 125 TYR A C 1
ATOM 951 O O . TYR A 1 125 ? -0.354 16.230 4.284 1.00 93.69 125 TYR A O 1
ATOM 959 N N . GLU A 1 126 ? 0.612 17.242 6.047 1.00 89.00 126 GLU A N 1
ATOM 960 C CA . GLU A 1 126 ? 1.414 18.216 5.287 1.00 89.00 126 GLU A CA 1
ATOM 961 C C . GLU A 1 126 ? 2.285 17.577 4.200 1.00 89.00 126 GLU A C 1
ATOM 963 O O . GLU A 1 126 ? 2.418 18.120 3.103 1.00 89.00 126 GLU A O 1
ATOM 968 N N . PHE A 1 127 ? 2.840 16.388 4.461 1.00 88.31 127 PHE A N 1
ATOM 969 C CA . PHE A 1 127 ? 3.702 15.698 3.499 1.00 88.31 127 PHE A CA 1
ATOM 970 C C . PHE A 1 127 ? 2.968 15.276 2.217 1.00 88.31 127 PHE A C 1
ATOM 972 O O . PHE A 1 127 ? 3.624 15.029 1.207 1.00 88.31 127 PHE A O 1
ATOM 979 N N . LEU A 1 128 ? 1.627 15.253 2.204 1.00 90.19 128 LEU A N 1
ATOM 980 C CA . LEU A 1 128 ? 0.859 14.989 0.984 1.00 90.19 128 LEU A CA 1
ATOM 981 C C . LEU A 1 128 ? 1.007 16.099 -0.066 1.00 90.19 128 LEU A C 1
ATOM 983 O O . LEU A 1 128 ? 0.762 15.851 -1.244 1.00 90.19 128 LEU A O 1
ATOM 987 N N . HIS A 1 129 ? 1.449 17.300 0.323 1.00 86.19 129 HIS A N 1
ATOM 988 C CA . HIS A 1 129 ? 1.758 18.378 -0.623 1.00 86.19 129 HIS A CA 1
ATOM 989 C C . HIS A 1 129 ? 2.982 18.073 -1.498 1.00 86.19 129 HIS A C 1
ATOM 991 O O . HIS A 1 129 ? 3.111 18.645 -2.576 1.00 86.19 129 HIS A O 1
ATOM 997 N N . ASN A 1 130 ? 3.840 17.138 -1.076 1.00 83.94 130 ASN A N 1
ATOM 998 C CA . ASN A 1 130 ? 5.030 16.721 -1.821 1.00 83.94 130 ASN A CA 1
ATOM 999 C C . ASN A 1 130 ? 4.758 15.544 -2.775 1.00 83.94 130 ASN A C 1
ATOM 1001 O O . ASN A 1 130 ? 5.694 14.995 -3.362 1.00 83.94 130 ASN A O 1
ATOM 1005 N N . LEU A 1 131 ? 3.500 15.105 -2.905 1.00 85.81 131 LEU A N 1
ATOM 1006 C CA . LEU A 1 131 ? 3.159 14.015 -3.811 1.00 85.81 131 LEU A CA 1
ATOM 1007 C C . LEU A 1 131 ? 3.293 14.445 -5.281 1.00 85.81 131 LEU A C 1
ATOM 1009 O O . LEU A 1 131 ? 3.027 15.598 -5.613 1.00 85.81 131 LEU A O 1
ATOM 1013 N N . PRO A 1 132 ? 3.622 13.510 -6.198 1.00 79.69 132 PRO A N 1
ATOM 1014 C CA . PRO A 1 132 ? 3.748 13.805 -7.630 1.00 79.69 132 PRO A CA 1
ATOM 1015 C C . PRO A 1 132 ? 2.473 14.369 -8.273 1.00 79.69 132 PRO A C 1
ATOM 1017 O O . PRO A 1 132 ? 2.532 14.971 -9.341 1.00 79.69 132 PRO A O 1
ATOM 1020 N N . ARG A 1 133 ? 1.319 14.134 -7.641 1.00 86.06 133 ARG A N 1
ATOM 1021 C CA . ARG A 1 133 ? 0.006 14.621 -8.051 1.00 86.06 133 ARG A CA 1
ATOM 1022 C C . ARG A 1 133 ? -0.727 15.164 -6.820 1.00 86.06 133 ARG A C 1
ATOM 1024 O O . ARG A 1 133 ? -0.713 14.488 -5.789 1.00 86.06 133 ARG A O 1
ATOM 1031 N N . PRO A 1 134 ? -1.417 16.314 -6.925 1.00 89.12 134 PRO A N 1
ATOM 1032 C CA . PRO A 1 134 ? -2.326 16.776 -5.886 1.00 89.12 134 PRO A CA 1
ATOM 1033 C C . PRO A 1 134 ? -3.428 15.747 -5.635 1.00 89.12 134 PRO A C 1
ATOM 1035 O O . PRO A 1 134 ? -4.091 15.298 -6.569 1.00 89.12 134 PRO A O 1
ATOM 1038 N N . VAL A 1 135 ? -3.628 15.394 -4.371 1.00 92.69 135 VAL A N 1
ATOM 1039 C CA . VAL A 1 135 ? -4.672 14.458 -3.949 1.00 92.69 135 VAL A CA 1
ATOM 1040 C C . VAL A 1 135 ? -5.767 15.251 -3.246 1.00 92.69 135 VAL A C 1
ATOM 1042 O O . VAL A 1 135 ? -5.493 15.990 -2.298 1.00 92.69 135 VAL A O 1
ATOM 1045 N N . SER A 1 136 ? -7.002 15.142 -3.723 1.00 94.88 136 SER A N 1
ATOM 1046 C CA . SER A 1 136 ? -8.185 15.719 -3.077 1.00 94.88 136 SER A CA 1
ATOM 1047 C C . SER A 1 136 ? -8.737 14.786 -1.995 1.00 94.88 136 SER A C 1
ATOM 1049 O O . SER A 1 136 ? -8.360 13.620 -1.904 1.00 94.88 136 SER A O 1
ATOM 1051 N N . ARG A 1 137 ? -9.652 15.278 -1.155 1.00 96.19 137 ARG A N 1
ATOM 1052 C CA . ARG A 1 137 ? -10.370 14.417 -0.202 1.00 96.19 137 ARG A CA 1
ATOM 1053 C C . ARG A 1 137 ? -11.192 13.357 -0.943 1.00 96.19 137 ARG A C 1
ATOM 1055 O O . ARG A 1 137 ? -11.283 12.224 -0.483 1.00 96.19 137 ARG A O 1
ATOM 1062 N N . GLU A 1 138 ? -11.783 13.736 -2.067 1.00 96.94 138 GLU A N 1
ATOM 1063 C CA . GLU A 1 138 ? -12.622 12.903 -2.924 1.00 96.94 138 GLU A CA 1
ATOM 1064 C C . GLU A 1 138 ? -11.810 11.761 -3.549 1.00 96.94 138 GLU A C 1
ATOM 1066 O O . GLU A 1 138 ? -12.284 10.627 -3.588 1.00 96.94 138 GLU A O 1
ATOM 1071 N N . ASP A 1 139 ? -10.558 12.022 -3.939 1.00 96.38 139 ASP A N 1
ATOM 1072 C CA . ASP A 1 139 ? -9.626 10.981 -4.389 1.00 96.38 139 ASP A CA 1
ATOM 1073 C C . ASP A 1 139 ? -9.369 9.952 -3.275 1.00 96.38 139 ASP A C 1
ATOM 1075 O O . ASP A 1 139 ? -9.462 8.747 -3.503 1.00 96.38 139 ASP A O 1
ATOM 1079 N N . ILE A 1 140 ? -9.097 10.413 -2.045 1.00 97.25 140 ILE A N 1
ATOM 1080 C CA . ILE A 1 140 ? -8.867 9.520 -0.894 1.00 97.25 140 ILE A CA 1
ATOM 1081 C C . ILE A 1 140 ? -10.121 8.705 -0.586 1.00 97.25 140 ILE A C 1
ATOM 1083 O O . ILE A 1 140 ? -10.025 7.504 -0.345 1.00 97.25 140 ILE A O 1
ATOM 1087 N N . LEU A 1 141 ? -11.295 9.336 -0.615 1.00 97.81 141 LEU A N 1
ATOM 1088 C CA . LEU A 1 141 ? -12.563 8.649 -0.397 1.00 97.81 141 LEU A CA 1
ATOM 1089 C C . LEU A 1 141 ? -12.822 7.593 -1.475 1.00 97.81 141 LEU A C 1
ATOM 1091 O O . LEU A 1 141 ? -13.286 6.506 -1.150 1.00 97.81 141 LEU A O 1
ATOM 1095 N N . THR A 1 142 ? -12.478 7.880 -2.731 1.00 97.25 142 THR A N 1
ATOM 1096 C CA . THR A 1 142 ? -12.583 6.916 -3.835 1.00 97.25 142 THR A CA 1
ATOM 1097 C C . THR A 1 142 ? -11.683 5.708 -3.579 1.00 97.25 142 THR A C 1
ATOM 1099 O O . THR A 1 142 ? -12.144 4.578 -3.683 1.00 97.25 142 THR A O 1
ATOM 1102 N N . ILE A 1 143 ? -10.431 5.925 -3.157 1.00 97.50 143 ILE A N 1
ATOM 1103 C CA . ILE A 1 143 ? -9.504 4.839 -2.792 1.00 97.50 143 ILE A CA 1
ATOM 1104 C C . ILE A 1 143 ? -10.065 4.002 -1.637 1.00 97.50 143 ILE A C 1
ATOM 1106 O O . ILE A 1 143 ? -10.049 2.777 -1.705 1.00 97.50 143 ILE A O 1
ATOM 1110 N N . LEU A 1 144 ? -10.565 4.657 -0.585 1.00 97.94 144 LEU A N 1
ATOM 1111 C CA . LEU A 1 144 ? -11.157 3.985 0.572 1.00 97.94 144 LEU A CA 1
ATOM 1112 C C . LEU A 1 144 ? -12.401 3.176 0.191 1.00 97.94 144 LEU A C 1
ATOM 1114 O O . LEU A 1 144 ? -12.547 2.055 0.658 1.00 97.94 144 LEU A O 1
ATOM 1118 N N . SER A 1 145 ? -13.253 3.717 -0.679 1.00 97.38 145 SER A N 1
ATOM 1119 C CA . SER A 1 145 ? -14.463 3.038 -1.157 1.00 97.38 145 SER A CA 1
ATOM 1120 C C . SER A 1 145 ? -14.113 1.828 -2.023 1.00 97.38 145 SER A C 1
ATOM 1122 O O . SER A 1 145 ? -14.716 0.774 -1.876 1.00 97.38 145 SER A O 1
ATOM 1124 N N . SER A 1 146 ? -13.086 1.936 -2.874 1.00 97.19 146 SER A N 1
ATOM 1125 C CA . SER A 1 146 ? -12.569 0.798 -3.646 1.00 97.19 146 SER A CA 1
ATOM 1126 C C . SER A 1 146 ? -11.952 -0.293 -2.770 1.00 97.19 146 SER A C 1
ATOM 1128 O O . SER A 1 146 ? -11.877 -1.440 -3.212 1.00 97.19 146 SER A O 1
ATOM 1130 N N . ALA A 1 147 ? -11.482 0.066 -1.571 1.00 97.06 147 ALA A N 1
ATOM 1131 C CA . ALA A 1 147 ? -10.855 -0.827 -0.601 1.00 97.06 147 ALA A CA 1
ATOM 1132 C C . ALA A 1 147 ? -11.821 -1.393 0.451 1.00 97.06 147 ALA A C 1
ATOM 1134 O O . ALA A 1 147 ? -11.411 -2.253 1.234 1.00 97.06 147 ALA A O 1
ATOM 1135 N N . TYR A 1 148 ? -13.064 -0.912 0.495 1.00 95.25 148 TYR A N 1
ATOM 1136 C CA . TYR A 1 148 ? -14.136 -1.513 1.288 1.00 95.25 148 TYR A CA 1
ATOM 1137 C C . TYR A 1 148 ? -14.584 -2.838 0.656 1.00 95.25 148 TYR A C 1
ATOM 1139 O O . TYR A 1 148 ? -14.932 -3.759 1.426 1.00 95.25 148 TYR A O 1
#

Secondary structure (DSSP, 8-state):
-HHHHHHHHHHHHHHHHHHHHS---HHHHHHHHHHHHH---HHHHHHHHHHHHHHHTHHHHHHHHHHHHHHTT---TTS-HHHHHHHHHHHHHHHHHHTT--SSSGGGT--GGGHHHHHHHHHT-GGGGGSSS---HHHHHHHHHHH-

Solvent-accessible surface area (backbone atoms only — not comparable to full-atom values): 8203 Å² total; per-residue (Å²): 114,70,67,62,52,52,52,51,53,53,50,52,51,54,52,52,54,50,48,71,78,50,72,72,52,72,37,55,40,46,11,51,40,46,24,72,76,71,69,45,58,42,69,59,47,23,61,39,42,35,48,46,50,50,59,68,35,43,88,82,38,18,80,61,33,30,55,51,18,52,73,74,66,56,90,53,89,93,52,53,59,62,57,30,21,47,49,26,40,51,51,54,48,48,54,35,54,77,68,72,46,61,75,34,43,48,78,71,72,50,59,76,84,48,42,62,58,46,19,57,59,30,61,68,45,72,61,53,74,74,44,100,57,90,73,53,49,66,55,45,33,50,41,50,60,77,34,81